Protein AF-A0A3S4HTQ2-F1 (afdb_monomer_lite)

Organism: Salmonella enterica I (NCBI:txid59201)

Sequence (33 aa):
MTFRHCVAVDLGASSGRVMLARYDSKHRTLTLT

Foldseek 3Di:
DDWDKDWDWAPDPPDIDIWIWTADPVVRDIGTD

Radius of gyration: 11.89 Å; chains: 1; bounding box: 21×13×33 Å

Secondary structure (DSSP, 8-state):
---EEEEEEE--SS--EEEEEEEETTTTEEEE-

pLDDT: mean 78.85, std 6.88, range [53.88, 85.12]

Structure (mmCIF, N/CA/C/O backbone):
data_AF-A0A3S4HTQ2-F1
#
_entry.id   AF-A0A3S4HTQ2-F1
#
loop_
_atom_site.group_PDB
_atom_site.id
_atom_site.type_symbol
_atom_site.label_atom_id
_atom_site.label_alt_id
_atom_site.label_comp_id
_atom_site.label_asym_id
_atom_site.label_entity_id
_atom_site.label_seq_id
_atom_site.pdbx_PDB_ins_code
_atom_site.Cartn_x
_atom_site.Cartn_y
_atom_site.Cartn_z
_atom_site.occupancy
_atom_site.B_iso_or_equiv
_atom_site.auth_seq_id
_atom_site.auth_comp_id
_atom_site.auth_asym_id
_atom_site.auth_atom_id
_atom_site.pdbx_PDB_model_num
ATOM 1 N N . MET A 1 1 ? -9.966 -5.530 14.092 1.00 53.88 1 MET A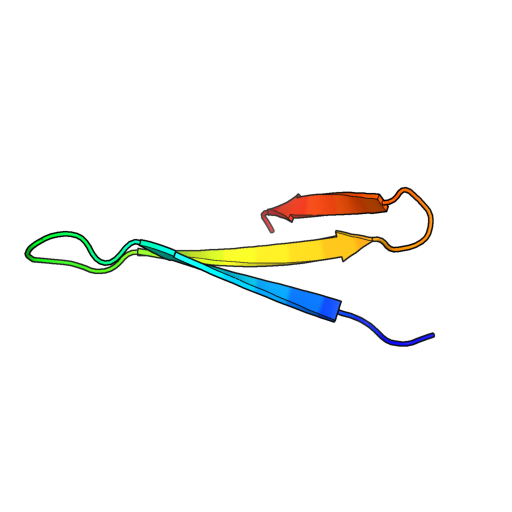 N 1
ATOM 2 C CA . MET A 1 1 ? -9.148 -4.402 13.594 1.00 53.88 1 MET A CA 1
ATOM 3 C C . MET A 1 1 ? -8.617 -4.779 12.226 1.00 53.88 1 MET A C 1
ATOM 5 O O . MET A 1 1 ? -7.893 -5.757 12.127 1.00 53.88 1 MET A O 1
ATOM 9 N N . THR A 1 2 ? -9.005 -4.067 11.176 1.00 66.56 2 THR A N 1
ATOM 10 C CA . THR A 1 2 ? -8.497 -4.308 9.819 1.00 66.56 2 THR A CA 1
ATOM 11 C C . THR A 1 2 ? -7.237 -3.480 9.596 1.00 66.56 2 THR A C 1
ATOM 13 O O . THR A 1 2 ? -7.308 -2.249 9.623 1.00 66.56 2 THR A O 1
ATOM 16 N N . PHE A 1 3 ? -6.096 -4.133 9.374 1.00 66.50 3 PHE A N 1
ATOM 17 C CA . PHE A 1 3 ? -4.901 -3.456 8.874 1.00 66.50 3 PHE A CA 1
ATOM 18 C C . PHE A 1 3 ? -5.139 -3.013 7.429 1.00 66.50 3 PHE A C 1
ATOM 20 O O . PHE A 1 3 ? -5.584 -3.806 6.602 1.00 66.50 3 PHE A O 1
ATOM 27 N N . ARG A 1 4 ? -4.868 -1.739 7.135 1.00 73.50 4 ARG A N 1
ATOM 28 C CA . ARG A 1 4 ? -4.938 -1.178 5.783 1.00 73.50 4 ARG A CA 1
ATOM 29 C C . ARG A 1 4 ? -3.518 -0.845 5.329 1.00 73.50 4 ARG A C 1
ATOM 31 O O . ARG A 1 4 ? -2.869 0.019 5.917 1.00 73.50 4 ARG A O 1
ATOM 38 N N . HIS A 1 5 ? -3.042 -1.563 4.316 1.00 76.88 5 HIS A N 1
ATOM 39 C CA . HIS A 1 5 ? -1.786 -1.262 3.631 1.00 76.88 5 HIS A CA 1
ATOM 40 C C . HIS A 1 5 ? -2.105 -0.341 2.455 1.00 76.88 5 HIS A C 1
ATOM 42 O O . HIS A 1 5 ? -2.994 -0.639 1.658 1.00 76.88 5 HIS A O 1
ATOM 48 N N . CYS A 1 6 ? -1.416 0.788 2.373 1.00 77.44 6 CYS A N 1
ATOM 49 C CA . CYS A 1 6 ? -1.521 1.730 1.272 1.00 77.44 6 CYS A CA 1
ATOM 50 C C . CYS A 1 6 ? -0.261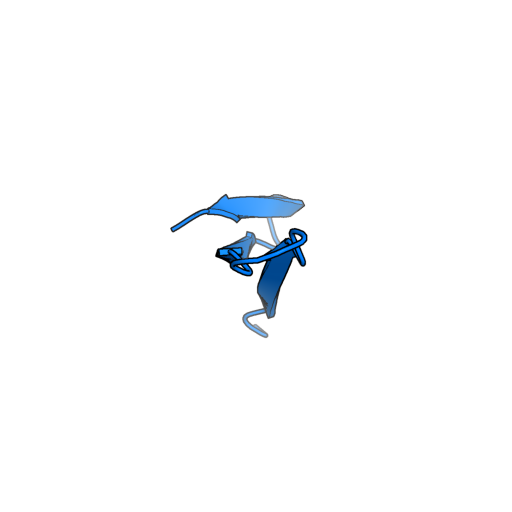 1.602 0.417 1.00 77.44 6 CYS A C 1
ATOM 52 O O . CYS A 1 6 ? 0.849 1.562 0.940 1.00 77.44 6 CYS A O 1
ATOM 54 N N . VAL A 1 7 ? -0.425 1.533 -0.898 1.00 78.31 7 VAL A N 1
ATOM 55 C CA . VAL A 1 7 ? 0.703 1.456 -1.829 1.00 78.31 7 VAL A CA 1
ATOM 56 C C . VAL A 1 7 ? 0.652 2.695 -2.706 1.00 78.31 7 VAL A C 1
ATOM 58 O O . VAL A 1 7 ? -0.354 2.939 -3.368 1.00 78.31 7 VAL A O 1
ATOM 61 N N . ALA A 1 8 ? 1.720 3.484 -2.682 1.00 82.12 8 ALA A N 1
ATOM 62 C CA . ALA A 1 8 ? 1.926 4.574 -3.620 1.00 82.12 8 ALA A CA 1
ATOM 63 C C . ALA A 1 8 ? 2.828 4.071 -4.750 1.00 82.12 8 ALA A C 1
ATOM 65 O O . ALA A 1 8 ? 3.883 3.487 -4.496 1.00 82.12 8 ALA A O 1
ATOM 66 N N . VAL A 1 9 ? 2.402 4.281 -5.993 1.00 79.19 9 VAL A N 1
ATOM 67 C CA . VAL A 1 9 ? 3.167 3.905 -7.184 1.00 79.19 9 VAL A CA 1
ATOM 68 C C . VAL A 1 9 ? 3.391 5.161 -8.009 1.00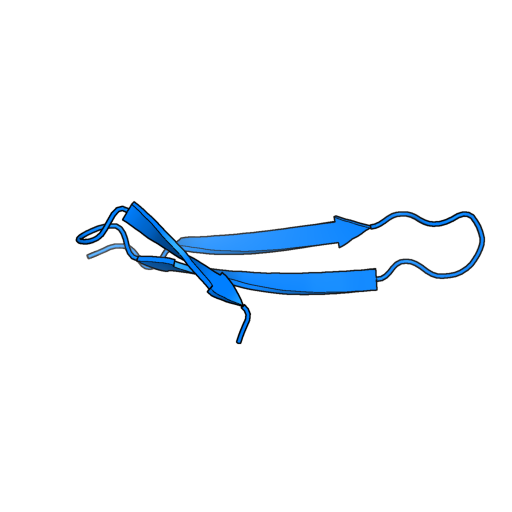 79.19 9 VAL A C 1
ATOM 70 O O . VAL A 1 9 ? 2.436 5.774 -8.479 1.00 79.19 9 VAL A O 1
ATOM 73 N N . ASP A 1 10 ? 4.651 5.542 -8.164 1.00 84.00 10 ASP A N 1
ATOM 74 C CA . ASP A 1 10 ? 5.084 6.600 -9.065 1.00 84.00 10 ASP A CA 1
ATOM 75 C C . ASP A 1 10 ? 5.479 5.968 -10.403 1.00 84.00 10 ASP A C 1
ATOM 77 O O . ASP A 1 10 ? 6.452 5.216 -10.479 1.00 84.00 10 ASP A O 1
ATOM 81 N N . LEU A 1 11 ? 4.693 6.223 -11.450 1.00 76.50 11 LEU A N 1
ATOM 82 C CA . LEU A 1 11 ? 4.891 5.693 -12.802 1.00 76.50 11 LEU A CA 1
ATOM 83 C C . LEU A 1 11 ? 5.710 6.689 -13.635 1.00 76.50 11 LEU A C 1
ATOM 85 O O . LEU A 1 11 ? 5.210 7.298 -14.580 1.00 76.50 11 LEU A O 1
ATOM 89 N N . GLY A 1 12 ? 6.975 6.879 -13.260 1.00 80.75 12 GLY A N 1
ATOM 90 C CA . GLY A 1 12 ? 7.914 7.690 -14.033 1.00 80.75 12 GLY A CA 1
ATOM 91 C C . GLY A 1 12 ? 8.214 7.090 -15.415 1.00 80.75 12 GLY A C 1
ATOM 92 O O . GLY A 1 12 ? 8.067 5.891 -15.638 1.00 80.75 12 GLY A O 1
ATOM 93 N N . ALA A 1 13 ? 8.704 7.916 -16.345 1.00 76.12 13 ALA A N 1
ATOM 94 C CA . ALA A 1 13 ? 8.873 7.586 -17.770 1.00 76.12 13 ALA A CA 1
ATOM 95 C C . ALA A 1 13 ? 9.849 6.430 -18.113 1.00 76.12 13 ALA A C 1
ATOM 97 O O . ALA A 1 13 ? 10.003 6.093 -19.283 1.00 76.12 13 ALA A O 1
ATOM 98 N N . SER A 1 14 ? 10.533 5.830 -17.133 1.00 76.44 14 SER A N 1
ATOM 99 C CA . SER A 1 14 ? 11.531 4.770 -17.372 1.00 76.44 14 SER A CA 1
ATOM 100 C C . SER A 1 14 ? 11.652 3.758 -16.227 1.00 76.44 14 SER A C 1
ATOM 102 O O . SER A 1 14 ? 11.934 2.588 -16.467 1.00 76.44 14 SER A O 1
ATOM 104 N N . SER A 1 15 ? 11.409 4.172 -14.982 1.00 72.31 15 SER A N 1
ATOM 105 C CA . SER A 1 15 ? 11.465 3.303 -13.806 1.00 72.31 15 SER A CA 1
ATOM 106 C C . SER A 1 15 ? 10.379 3.733 -12.831 1.00 72.31 15 SER A C 1
ATOM 108 O O . SER A 1 15 ? 10.365 4.880 -12.382 1.00 72.31 15 SER A O 1
ATOM 110 N N . GLY A 1 16 ? 9.447 2.823 -12.549 1.00 78.75 16 GLY A N 1
ATOM 111 C CA . GLY A 1 16 ? 8.406 3.060 -11.561 1.00 78.75 16 GLY A CA 1
ATOM 112 C C . GLY A 1 16 ? 8.960 2.890 -10.149 1.00 78.75 16 GLY A C 1
ATOM 113 O O . GLY A 1 16 ? 9.675 1.924 -9.878 1.00 78.75 16 GLY A O 1
ATOM 114 N N . ARG A 1 17 ? 8.631 3.807 -9.239 1.00 84.75 17 ARG A N 1
ATOM 115 C CA . ARG A 1 17 ? 8.961 3.675 -7.814 1.00 84.75 17 ARG A CA 1
ATOM 116 C C . ARG A 1 17 ? 7.721 3.221 -7.064 1.00 84.75 17 ARG A C 1
ATOM 118 O O . ARG A 1 17 ? 6.649 3.795 -7.224 1.00 84.75 17 ARG A O 1
ATOM 125 N N . VAL A 1 18 ? 7.868 2.199 -6.231 1.00 82.19 18 VAL A N 1
ATOM 126 C CA . VAL A 1 18 ? 6.803 1.743 -5.334 1.00 82.19 18 VAL A CA 1
ATOM 127 C C . VAL A 1 18 ? 7.207 2.101 -3.914 1.00 82.19 18 VAL A C 1
ATOM 129 O O . VAL A 1 18 ? 8.278 1.712 -3.456 1.00 82.19 18 VAL A O 1
ATOM 132 N N . MET A 1 19 ? 6.353 2.845 -3.221 1.00 84.12 19 MET A N 1
ATOM 133 C CA . MET A 1 19 ? 6.507 3.157 -1.806 1.00 84.12 19 MET A CA 1
ATOM 134 C C . MET A 1 19 ? 5.345 2.539 -1.036 1.00 84.12 19 MET A C 1
ATOM 136 O O . MET A 1 19 ? 4.173 2.746 -1.364 1.00 84.12 19 MET A O 1
ATOM 140 N N . LEU A 1 20 ? 5.677 1.763 -0.006 1.00 85.12 20 LEU A N 1
ATOM 141 C CA . LEU A 1 20 ? 4.698 1.094 0.838 1.00 85.12 20 LEU A CA 1
ATOM 142 C C . LEU A 1 20 ? 4.457 1.939 2.085 1.00 85.12 20 LEU A C 1
ATOM 144 O O . LEU A 1 20 ? 5.388 2.339 2.780 1.00 85.12 20 LEU A O 1
ATOM 148 N N . ALA A 1 21 ? 3.193 2.231 2.351 1.00 83.75 21 ALA A N 1
ATOM 149 C CA . ALA A 1 21 ? 2.788 3.017 3.495 1.00 83.75 21 ALA A CA 1
ATOM 150 C C . ALA A 1 21 ? 1.770 2.243 4.329 1.00 83.75 21 ALA A C 1
ATOM 152 O O . ALA A 1 21 ? 0.870 1.564 3.829 1.00 83.75 21 ALA A O 1
ATOM 153 N N . ARG A 1 22 ? 1.890 2.366 5.642 1.00 84.75 22 ARG A N 1
ATOM 154 C CA . ARG A 1 22 ? 0.932 1.814 6.588 1.00 84.75 22 ARG A CA 1
ATOM 155 C C . ARG A 1 22 ? -0.038 2.904 7.010 1.00 84.75 22 ARG A C 1
ATOM 157 O O . ARG A 1 22 ? 0.382 3.986 7.417 1.00 84.75 22 ARG A O 1
ATOM 164 N N . TYR A 1 23 ? -1.332 2.602 6.945 1.00 82.56 23 TYR A N 1
ATOM 165 C CA . TYR A 1 23 ? -2.361 3.491 7.467 1.00 82.56 23 TYR A CA 1
ATOM 166 C C . TYR A 1 23 ? -2.720 3.118 8.908 1.00 82.56 23 TYR A C 1
ATOM 168 O O . TYR A 1 23 ? -3.202 2.013 9.180 1.00 82.56 23 TYR A O 1
ATOM 176 N N . ASP A 1 24 ? -2.521 4.058 9.830 1.00 84.56 24 ASP A N 1
ATOM 177 C CA . ASP A 1 24 ? -3.036 3.997 11.193 1.00 84.56 24 ASP A CA 1
ATOM 178 C C . ASP A 1 24 ? -4.421 4.656 11.241 1.00 84.56 24 ASP A C 1
ATOM 180 O O . ASP A 1 24 ? -4.572 5.870 11.103 1.00 84.56 24 ASP A O 1
ATOM 184 N N . SER A 1 25 ? -5.461 3.849 11.456 1.00 79.06 25 SER A N 1
ATOM 185 C CA . SER A 1 25 ? -6.836 4.348 11.497 1.00 79.06 25 SER A CA 1
ATOM 186 C C . SER A 1 25 ? -7.219 5.050 12.802 1.00 79.06 25 SER A C 1
ATOM 188 O O . SER A 1 25 ? -8.245 5.726 12.819 1.00 79.06 25 SER A O 1
ATOM 190 N N . LYS A 1 26 ? -6.461 4.865 13.893 1.00 84.62 26 LYS A N 1
ATOM 191 C CA . LYS A 1 26 ? -6.737 5.510 15.188 1.00 84.62 26 LYS A CA 1
ATOM 192 C C . LYS A 1 26 ? -6.302 6.974 15.162 1.00 84.62 26 LYS A C 1
ATOM 194 O O . LYS A 1 26 ? -7.063 7.841 15.571 1.00 84.62 26 LYS A O 1
ATOM 199 N N . HIS A 1 27 ? -5.119 7.231 14.621 1.00 84.50 27 HIS A N 1
ATOM 200 C CA . HIS A 1 27 ? -4.503 8.551 14.505 1.00 84.50 27 HIS A CA 1
ATOM 201 C C . HIS A 1 27 ? -4.728 9.181 13.123 1.00 84.50 27 HIS A C 1
ATOM 203 O O . HIS A 1 27 ? -4.357 10.328 12.894 1.00 84.50 27 HIS A O 1
AT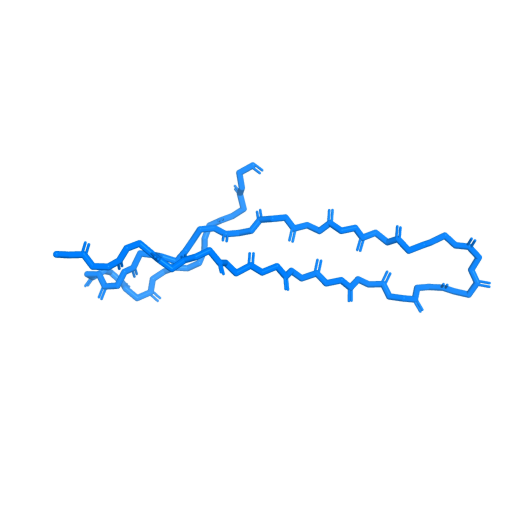OM 209 N N . ARG A 1 28 ? -5.371 8.439 12.205 1.00 83.75 28 ARG A N 1
ATOM 210 C CA . ARG A 1 28 ? -5.607 8.820 10.801 1.00 83.75 28 ARG A CA 1
ATOM 211 C C . ARG A 1 28 ? -4.312 9.231 10.095 1.00 83.75 28 ARG A C 1
ATOM 213 O O . ARG A 1 28 ? -4.300 10.171 9.307 1.00 83.75 28 ARG A O 1
ATOM 220 N N . THR A 1 29 ? -3.231 8.512 10.378 1.00 83.69 29 THR A N 1
ATOM 221 C CA . THR A 1 29 ? -1.882 8.830 9.899 1.00 83.69 29 THR A CA 1
ATOM 222 C C . THR A 1 29 ? -1.434 7.816 8.851 1.00 83.69 29 THR A C 1
ATOM 224 O O . THR A 1 29 ? -1.725 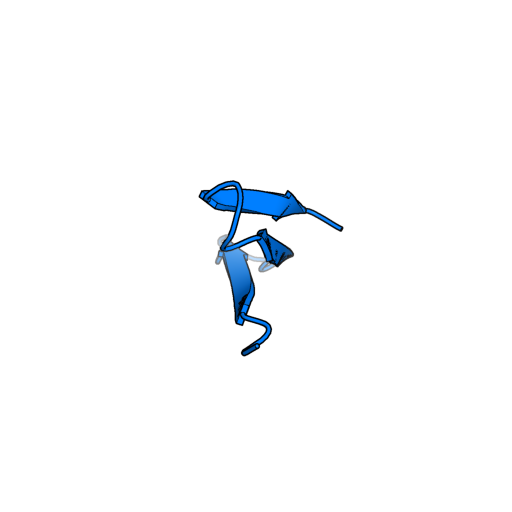6.626 8.958 1.00 83.69 29 THR A O 1
ATOM 227 N N . LEU A 1 30 ? -0.724 8.292 7.830 1.00 83.56 30 LEU A N 1
ATOM 228 C CA . LEU A 1 30 ? -0.030 7.471 6.839 1.00 83.56 30 LEU A CA 1
ATOM 229 C C . LEU A 1 30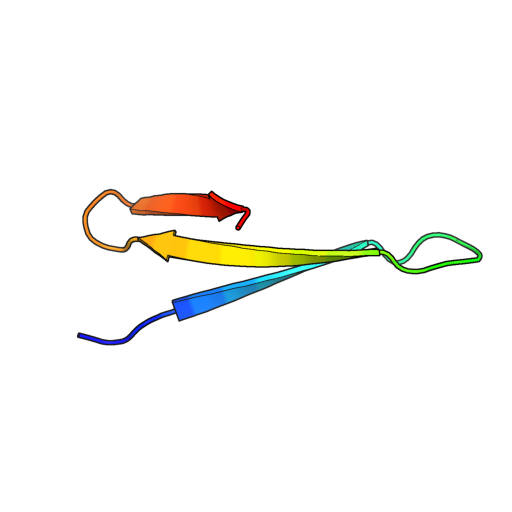 ? 1.469 7.559 7.112 1.00 83.56 30 LEU A C 1
ATOM 231 O O . LEU A 1 30 ? 2.026 8.655 7.122 1.00 83.56 30 LEU A O 1
ATOM 235 N N . THR A 1 31 ? 2.112 6.417 7.331 1.00 82.69 31 THR A N 1
ATOM 236 C CA . THR A 1 31 ? 3.553 6.348 7.600 1.00 82.69 31 THR A CA 1
ATOM 237 C C . THR A 1 31 ? 4.220 5.473 6.557 1.00 82.69 31 THR A C 1
ATOM 239 O O . THR A 1 31 ? 3.748 4.370 6.284 1.00 82.69 31 THR A O 1
ATOM 242 N N . LEU A 1 32 ? 5.313 5.966 5.982 1.00 81.25 32 LEU A N 1
ATOM 243 C CA . LEU A 1 32 ? 6.173 5.173 5.116 1.00 81.25 32 LEU A CA 1
ATOM 244 C C . LEU A 1 32 ? 7.088 4.297 5.976 1.00 81.25 32 LEU A C 1
ATOM 246 O O . LEU A 1 32 ? 7.697 4.816 6.911 1.00 81.25 32 LEU A O 1
ATOM 250 N N . THR A 1 33 ? 7.164 3.002 5.678 1.00 67.75 33 THR A N 1
ATOM 251 C CA . THR A 1 33 ? 8.055 2.052 6.370 1.00 67.75 33 THR A CA 1
ATOM 252 C C . THR A 1 33 ? 9.107 1.518 5.428 1.00 67.75 33 THR A C 1
ATOM 254 O O . THR A 1 33 ? 8.710 1.193 4.287 1.00 67.75 33 THR A O 1
#